Protein AF-A0A3B9BMM6-F1 (afdb_monomer_lite)

Radius of gyration: 14.78 Å; chains: 1; bounding box: 36×31×30 Å

Secondary structure (DSSP, 8-state):
-B-TTS-B---PPPHHHHHHHHHHHHHGGGG-SSTT---SSB-SSTTSB--HHHHHHHHHHHHHHTT--GGG--TTT--

pLDDT: mean 89.93, std 6.44, range [69.75, 97.75]

Foldseek 3Di:
DQDPPRDDDDDDDDPVRVVVLVVVVVCQVVQQPDPPDPDSAAHPDPVRGDDQVNVLVVQLVVCVVVVHPSVCDGPVNVD

Structure (mmCIF, N/CA/C/O backbone):
data_AF-A0A3B9BMM6-F1
#
_entry.id   AF-A0A3B9BMM6-F1
#
loop_
_atom_site.group_PDB
_atom_site.id
_atom_site.type_symbol
_atom_site.label_atom_id
_atom_site.label_alt_id
_atom_site.label_comp_id
_atom_site.label_asym_id
_atom_site.label_entity_id
_atom_site.label_seq_id
_atom_site.pdbx_PDB_ins_code
_atom_site.Cartn_x
_atom_site.Cartn_y
_atom_site.Cartn_z
_atom_site.occupancy
_atom_site.B_iso_or_equiv
_atom_site.auth_seq_id
_atom_site.auth_comp_id
_atom_site.auth_asym_id
_atom_site.auth_atom_id
_atom_site.pdbx_PDB_model_num
ATOM 1 N N . VAL A 1 1 ? -14.445 5.129 -4.048 1.00 79.00 1 VAL A N 1
ATOM 2 C CA . VAL A 1 1 ? -13.464 6.233 -3.872 1.00 79.00 1 VAL A CA 1
ATOM 3 C C . VAL A 1 1 ? -14.214 7.541 -3.734 1.00 79.00 1 VAL A C 1
ATOM 5 O O . VAL A 1 1 ? -14.997 7.859 -4.620 1.00 79.00 1 VAL A O 1
ATOM 8 N N . THR A 1 2 ? -13.995 8.288 -2.655 1.00 81.31 2 THR A N 1
ATOM 9 C CA . THR A 1 2 ? -14.623 9.603 -2.464 1.00 81.31 2 THR A CA 1
ATOM 10 C C . THR A 1 2 ? -13.778 10.671 -3.155 1.00 81.31 2 THR A C 1
ATOM 12 O O . THR A 1 2 ? -12.601 10.852 -2.842 1.00 81.31 2 THR A O 1
ATOM 15 N N . GLY A 1 3 ? -14.350 11.325 -4.163 1.00 79.31 3 GLY A N 1
ATOM 16 C CA . GLY A 1 3 ? -13.711 12.388 -4.932 1.00 79.31 3 GLY A CA 1
ATOM 17 C C . GLY A 1 3 ? -13.929 13.781 -4.337 1.00 79.31 3 GLY A C 1
ATOM 18 O O . GLY A 1 3 ? -14.544 13.958 -3.285 1.00 79.31 3 GLY A O 1
ATOM 19 N N . LYS A 1 4 ? -13.449 14.802 -5.058 1.00 79.06 4 LYS A N 1
ATOM 20 C CA . LYS A 1 4 ? -13.703 16.212 -4.727 1.00 79.06 4 LYS A CA 1
ATOM 21 C C . LYS A 1 4 ? -15.217 16.463 -4.641 1.00 79.06 4 LYS A C 1
ATOM 23 O O . LYS A 1 4 ? -15.956 16.084 -5.547 1.00 79.06 4 LYS A O 1
ATOM 28 N N . GLY A 1 5 ? -15.659 17.105 -3.560 1.00 84.50 5 GLY A N 1
ATOM 29 C CA . GLY A 1 5 ? -17.076 17.382 -3.302 1.00 84.50 5 GLY A CA 1
ATOM 30 C C . GLY A 1 5 ? -17.862 16.205 -2.715 1.00 84.50 5 GLY A C 1
ATOM 31 O O . GLY A 1 5 ? -19.077 16.182 -2.852 1.00 84.50 5 GLY A O 1
ATOM 32 N N . GLY A 1 6 ? -17.187 15.210 -2.126 1.00 83.62 6 GLY A N 1
ATOM 33 C CA . GLY A 1 6 ? -17.842 14.110 -1.406 1.00 83.62 6 GLY A CA 1
ATOM 34 C C . GLY A 1 6 ? -18.493 13.051 -2.298 1.00 83.62 6 GLY A C 1
ATOM 35 O O . GLY A 1 6 ? -19.094 12.115 -1.790 1.00 83.62 6 GLY A O 1
ATOM 36 N N . ARG A 1 7 ? -18.366 13.166 -3.626 1.00 87.06 7 ARG A N 1
ATOM 37 C CA . ARG A 1 7 ? -18.994 12.228 -4.563 1.00 87.06 7 ARG A CA 1
ATOM 38 C C . ARG A 1 7 ? -18.271 10.893 -4.572 1.00 87.06 7 ARG A C 1
ATOM 40 O O . ARG A 1 7 ? -17.049 10.842 -4.734 1.00 87.06 7 ARG A O 1
ATOM 47 N N . GLU A 1 8 ? -19.034 9.820 -4.482 1.00 92.81 8 GLU A N 1
ATOM 48 C CA . GLU A 1 8 ? -18.518 8.465 -4.601 1.00 92.81 8 GLU A CA 1
ATOM 49 C C . GLU A 1 8 ? -18.298 8.081 -6.067 1.00 92.81 8 GLU A C 1
ATOM 51 O O . GLU A 1 8 ? -19.001 8.527 -6.974 1.00 92.81 8 GLU A O 1
ATOM 56 N N . ARG A 1 9 ? -17.259 7.282 -6.308 1.00 91.75 9 ARG A N 1
ATOM 57 C CA . ARG A 1 9 ? -16.878 6.779 -7.631 1.00 91.75 9 ARG A CA 1
ATOM 58 C C . ARG A 1 9 ? -16.433 5.331 -7.508 1.00 91.75 9 ARG A C 1
ATOM 60 O O . ARG A 1 9 ? -15.685 4.998 -6.578 1.00 91.75 9 ARG A O 1
ATOM 67 N N . LEU A 1 10 ? -16.829 4.511 -8.474 1.00 90.31 10 LEU A N 1
ATOM 68 C CA . LEU A 1 10 ? -16.265 3.183 -8.680 1.00 90.31 10 LEU A CA 1
ATOM 69 C C . LEU A 1 10 ? -14.981 3.312 -9.501 1.00 90.31 10 LEU A C 1
ATOM 71 O O . LEU A 1 10 ? -14.927 4.070 -10.468 1.00 90.31 10 LEU A O 1
ATOM 75 N N . VAL A 1 11 ? -13.938 2.601 -9.080 1.00 90.31 11 VAL A N 1
ATOM 76 C CA . VAL A 1 11 ? -12.667 2.508 -9.804 1.00 90.31 11 VAL A CA 1
ATOM 77 C C . VAL A 1 11 ? -12.409 1.023 -10.030 1.00 90.31 11 VAL A C 1
ATOM 79 O O . VAL A 1 11 ? -12.296 0.300 -9.038 1.00 90.31 11 VAL A O 1
ATOM 82 N N . PRO A 1 12 ? -12.369 0.550 -11.287 1.00 92.94 12 PRO A N 1
ATOM 83 C CA . PRO A 1 12 ? -12.112 -0.853 -11.563 1.00 92.94 12 PRO A CA 1
ATOM 84 C C . PRO A 1 12 ? -10.689 -1.215 -11.134 1.00 92.94 12 PRO A C 1
ATOM 86 O O . PRO A 1 12 ? -9.740 -0.471 -11.386 1.00 92.94 12 PRO A O 1
ATOM 89 N N . LEU A 1 13 ? -10.553 -2.360 -10.472 1.00 93.56 13 LEU A N 1
ATOM 90 C CA . LEU A 1 13 ? -9.266 -2.943 -10.112 1.00 93.56 13 LEU A CA 1
ATOM 91 C C . LEU A 1 13 ? -8.875 -3.974 -11.172 1.00 93.56 13 LEU A C 1
ATOM 93 O O . LEU A 1 13 ? -9.724 -4.705 -11.679 1.00 93.56 13 LEU A O 1
ATOM 97 N N . SER A 1 14 ? -7.588 -4.035 -11.513 1.00 95.94 14 SER A N 1
ATOM 98 C CA . SER A 1 14 ? -7.086 -5.083 -12.401 1.00 95.94 14 SER A CA 1
ATOM 99 C C . SER A 1 14 ? -7.157 -6.454 -11.712 1.00 95.94 14 SER A C 1
ATOM 101 O O . SER A 1 14 ? -7.087 -6.521 -10.481 1.00 95.94 14 SER A O 1
ATOM 103 N N . PRO A 1 15 ? -7.211 -7.565 -12.471 1.00 97.38 15 PRO A N 1
ATOM 104 C CA . PRO A 1 15 ? -7.179 -8.907 -11.886 1.00 97.38 15 PRO A CA 1
ATOM 105 C C . PRO A 1 15 ? -5.975 -9.129 -10.958 1.00 97.38 15 PRO A C 1
ATOM 107 O O . PRO A 1 15 ? -6.114 -9.712 -9.886 1.00 97.38 15 PRO A O 1
ATOM 110 N N . ALA A 1 16 ? -4.807 -8.587 -11.323 1.00 96.56 16 ALA A N 1
ATOM 111 C CA . ALA A 1 16 ? -3.603 -8.646 -10.497 1.00 96.56 16 ALA A CA 1
ATOM 112 C C . ALA A 1 16 ? -3.760 -7.891 -9.164 1.00 96.56 16 ALA A C 1
ATOM 114 O O . ALA A 1 16 ? -3.302 -8.373 -8.129 1.00 96.56 16 ALA A O 1
ATOM 115 N N . ALA A 1 17 ? -4.431 -6.734 -9.166 1.00 95.00 17 ALA A N 1
ATOM 116 C CA . ALA A 1 17 ? -4.707 -5.981 -7.945 1.00 95.00 17 ALA A CA 1
ATOM 117 C C . ALA A 1 17 ? -5.698 -6.719 -7.031 1.00 95.00 17 ALA A C 1
ATOM 119 O O . ALA A 1 17 ? -5.498 -6.736 -5.817 1.00 95.00 17 ALA A O 1
ATOM 120 N N . CYS A 1 18 ? -6.721 -7.366 -7.601 1.00 96.88 18 CYS A N 1
ATOM 121 C CA . CYS A 1 18 ? -7.652 -8.202 -6.841 1.00 96.88 18 CYS A CA 1
ATOM 122 C C . CYS A 1 18 ? -6.930 -9.385 -6.183 1.00 96.88 18 CYS A C 1
ATOM 124 O O . CYS A 1 18 ? -7.014 -9.547 -4.971 1.00 96.88 18 CYS A O 1
ATOM 126 N N . ALA A 1 19 ? -6.129 -10.138 -6.943 1.00 97.75 19 ALA A N 1
ATOM 127 C CA . ALA A 1 19 ? -5.358 -11.261 -6.405 1.00 97.75 19 ALA A CA 1
ATOM 128 C C . ALA A 1 19 ? -4.377 -10.832 -5.295 1.00 97.75 19 ALA A C 1
ATOM 130 O O . ALA A 1 19 ? -4.241 -11.512 -4.276 1.00 97.75 19 ALA A O 1
ATOM 131 N N . ALA A 1 20 ? -3.704 -9.688 -5.458 1.00 96.62 20 ALA A N 1
ATOM 132 C CA . ALA A 1 20 ? -2.841 -9.134 -4.416 1.00 96.62 20 ALA A CA 1
ATOM 133 C C . ALA A 1 20 ? -3.634 -8.764 -3.150 1.00 96.62 20 ALA A C 1
ATOM 135 O O . ALA A 1 20 ? -3.171 -9.025 -2.037 1.00 96.62 20 ALA A O 1
ATOM 136 N N . LEU A 1 21 ? -4.833 -8.193 -3.310 1.00 96.69 21 LEU A N 1
ATOM 137 C CA . LEU A 1 21 ? -5.709 -7.845 -2.196 1.00 96.69 21 LEU A CA 1
ATOM 138 C C . LEU A 1 21 ? -6.216 -9.091 -1.459 1.00 96.69 21 LEU A C 1
ATOM 140 O O . LEU A 1 21 ? -6.159 -9.120 -0.231 1.00 96.69 21 LEU A O 1
ATOM 144 N N . ASP A 1 22 ? -6.633 -10.131 -2.178 1.00 97.00 22 ASP A N 1
ATOM 145 C CA . ASP A 1 22 ? -7.099 -11.389 -1.582 1.00 97.00 22 ASP A CA 1
ATOM 146 C C . ASP A 1 22 ? -6.003 -12.072 -0.760 1.00 97.00 22 ASP A C 1
ATOM 148 O O . ASP A 1 22 ? -6.250 -12.560 0.346 1.00 97.00 22 ASP A O 1
ATOM 152 N N . ASN A 1 23 ? -4.766 -12.058 -1.263 1.00 97.19 23 ASN A N 1
ATOM 153 C CA . ASN A 1 23 ? -3.612 -12.544 -0.512 1.00 97.19 23 ASN A CA 1
ATOM 154 C C . ASN A 1 23 ? -3.355 -11.686 0.730 1.00 97.19 23 ASN A C 1
ATOM 156 O O . ASN A 1 23 ? -3.166 -12.224 1.821 1.00 97.19 23 ASN A O 1
ATOM 160 N N . TYR A 1 24 ? -3.398 -10.359 0.592 1.00 95.38 24 TYR A N 1
ATOM 161 C CA . TYR A 1 24 ? -3.211 -9.437 1.710 1.00 95.38 24 TYR A CA 1
ATOM 162 C C . TYR A 1 24 ? -4.255 -9.628 2.819 1.00 95.38 24 TYR A C 1
ATOM 164 O O . TYR A 1 24 ? -3.900 -9.606 3.999 1.00 95.38 24 TYR A O 1
ATOM 172 N N . LEU A 1 25 ? -5.527 -9.851 2.474 1.00 94.88 25 LEU A N 1
ATOM 173 C CA . LEU A 1 25 ? -6.612 -10.001 3.449 1.00 94.88 25 LEU A CA 1
ATOM 174 C C . LEU A 1 25 ? -6.386 -11.15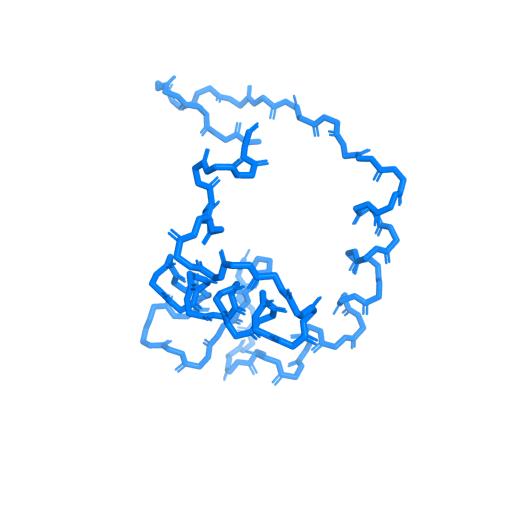9 4.432 1.00 94.88 25 LEU A C 1
ATOM 176 O O . LEU A 1 25 ? -6.852 -11.073 5.568 1.00 94.88 25 LEU A O 1
ATOM 180 N N . ARG A 1 26 ? -5.615 -12.183 4.043 1.00 95.44 26 ARG A N 1
ATOM 181 C CA . ARG A 1 26 ? -5.220 -13.299 4.922 1.00 95.44 26 ARG A CA 1
ATOM 182 C C . ARG A 1 26 ? -4.280 -12.858 6.046 1.00 95.44 26 ARG A C 1
ATOM 184 O O . ARG A 1 26 ? -4.390 -13.364 7.154 1.00 95.44 26 ARG A O 1
ATOM 191 N N . PHE A 1 27 ? -3.408 -11.887 5.771 1.00 92.56 27 PHE A N 1
ATOM 192 C CA . PHE A 1 27 ? -2.429 -11.335 6.720 1.00 92.56 27 PHE A CA 1
ATOM 193 C C . PHE A 1 27 ? -2.905 -10.039 7.385 1.00 92.56 27 PHE A C 1
ATOM 195 O O . PHE A 1 27 ? -2.325 -9.581 8.365 1.00 92.56 27 PHE A O 1
ATOM 202 N N . ARG A 1 28 ? -3.978 -9.415 6.876 1.00 92.81 28 ARG A N 1
ATOM 203 C CA . ARG A 1 28 ? -4.553 -8.183 7.439 1.00 92.81 28 ARG A CA 1
ATOM 204 C C . ARG A 1 28 ? -4.777 -8.244 8.965 1.00 92.81 28 ARG A C 1
ATOM 206 O O . ARG A 1 28 ? -4.540 -7.215 9.604 1.00 92.81 28 ARG A O 1
ATOM 213 N N . PRO A 1 29 ? -5.233 -9.361 9.573 1.00 90.25 29 PRO A N 1
ATOM 214 C CA . PRO A 1 29 ? -5.386 -9.460 11.027 1.00 90.25 29 PRO A CA 1
ATOM 215 C C . PRO A 1 29 ? -4.100 -9.170 11.813 1.00 90.25 29 PRO A C 1
ATOM 217 O O . PRO A 1 29 ? -4.178 -8.524 12.855 1.00 90.25 29 PRO A O 1
ATOM 220 N N . ASP A 1 30 ? -2.928 -9.518 11.279 1.00 90.25 30 ASP A N 1
ATOM 221 C CA . ASP A 1 30 ? -1.626 -9.369 11.955 1.00 90.25 30 ASP A CA 1
ATOM 222 C C . ASP A 1 30 ? -1.207 -7.902 12.143 1.00 90.25 30 ASP A C 1
ATOM 224 O O . ASP A 1 30 ? -0.338 -7.564 12.959 1.00 90.25 30 ASP A O 1
ATOM 228 N N . PHE A 1 31 ? -1.836 -7.007 11.380 1.00 87.19 31 PHE A N 1
ATOM 229 C CA . PHE A 1 31 ? -1.619 -5.564 11.431 1.00 87.19 31 PHE A CA 1
ATOM 230 C C . PHE A 1 31 ? -2.673 -4.829 12.270 1.00 87.19 31 PHE A C 1
ATOM 232 O O . PHE A 1 31 ? -2.534 -3.624 12.498 1.00 87.19 31 PHE A O 1
ATOM 239 N N . GLN A 1 32 ? -3.721 -5.516 12.739 1.00 81.62 32 GLN A N 1
ATOM 240 C CA . GLN A 1 32 ? -4.732 -4.914 13.606 1.00 81.62 32 GLN A CA 1
ATOM 241 C C . GLN A 1 32 ? -4.215 -4.827 15.042 1.00 81.62 32 GLN A C 1
ATOM 243 O O . GLN A 1 32 ? -3.880 -5.827 15.667 1.00 81.62 32 GLN A O 1
ATOM 248 N N . THR A 1 33 ? -4.175 -3.613 15.584 1.00 71.56 33 THR A N 1
ATOM 249 C CA . THR A 1 33 ? -3.825 -3.364 16.993 1.00 71.56 33 THR A CA 1
ATOM 250 C C . THR A 1 33 ? -5.038 -3.226 17.900 1.00 71.56 33 THR A C 1
ATOM 252 O O . THR A 1 33 ? -4.919 -3.401 19.107 1.00 71.56 33 THR A O 1
ATOM 255 N N . ALA A 1 34 ? -6.205 -2.929 17.329 1.00 69.75 34 ALA A N 1
ATOM 256 C CA . ALA A 1 34 ? -7.471 -2.810 18.032 1.00 69.75 34 ALA A CA 1
ATOM 257 C C . ALA A 1 34 ? -8.562 -3.552 17.254 1.00 69.75 34 ALA A C 1
ATOM 259 O O . ALA A 1 3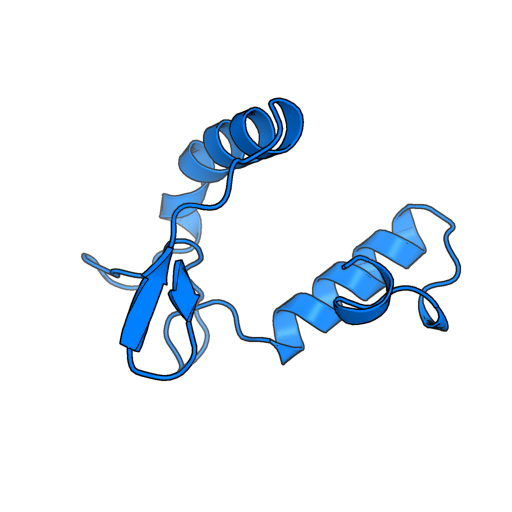4 ? -8.590 -3.516 16.019 1.00 69.75 34 ALA A O 1
ATOM 260 N N . LYS A 1 35 ? -9.473 -4.213 17.977 1.00 69.81 35 LYS A N 1
ATOM 261 C CA . LYS A 1 35 ? -10.659 -4.830 17.373 1.00 69.81 35 LYS A CA 1
ATOM 262 C C . LYS A 1 35 ? -11.509 -3.738 16.708 1.00 69.81 35 LYS A C 1
ATOM 264 O O . LYS A 1 35 ? -11.778 -2.715 17.327 1.00 69.81 35 LYS A O 1
ATOM 269 N N . GLY A 1 36 ? -11.940 -3.967 15.466 1.00 72.75 36 GLY A N 1
ATOM 270 C CA . GLY A 1 36 ? -12.928 -3.111 14.791 1.00 72.75 36 GLY A CA 1
ATOM 271 C C . GLY A 1 36 ? -12.380 -1.930 13.980 1.00 72.75 36 GLY A C 1
ATOM 272 O O . GLY A 1 36 ? -13.119 -0.988 13.716 1.00 72.75 36 GLY A O 1
ATOM 273 N N . THR A 1 37 ? -11.112 -1.945 13.554 1.00 84.69 37 THR A N 1
ATOM 274 C CA . THR A 1 37 ? -10.596 -0.902 12.646 1.00 84.69 37 THR A CA 1
ATOM 275 C C . THR A 1 37 ? -11.290 -0.924 11.276 1.00 84.69 37 THR A C 1
ATOM 277 O O . THR A 1 37 ? -11.292 -1.942 10.576 1.00 84.69 37 THR A O 1
ATOM 280 N N . ALA A 1 38 ? -11.836 0.229 10.874 1.00 88.00 38 ALA A N 1
ATOM 281 C CA . ALA A 1 38 ? -12.516 0.427 9.592 1.00 88.00 38 ALA A CA 1
ATOM 282 C C . ALA A 1 38 ? -11.553 0.554 8.393 1.00 88.00 38 ALA A C 1
ATOM 284 O O . ALA A 1 38 ? -11.983 0.557 7.241 1.00 88.00 38 ALA A O 1
ATOM 285 N N . PHE A 1 39 ? -10.243 0.675 8.632 1.00 92.06 39 PHE A N 1
ATOM 286 C CA . PHE A 1 39 ? -9.265 0.897 7.567 1.00 92.06 39 PHE A CA 1
ATOM 287 C C . PHE A 1 39 ? -8.865 -0.401 6.870 1.00 92.06 39 PHE A C 1
ATOM 289 O O . PHE A 1 39 ? -8.492 -1.366 7.531 1.00 92.06 39 PHE A O 1
ATOM 296 N N . LEU A 1 40 ? -8.839 -0.413 5.534 1.00 93.00 40 LEU A N 1
ATOM 297 C CA . LEU A 1 40 ? -8.379 -1.579 4.768 1.00 93.00 40 LEU A CA 1
ATOM 298 C C . LEU A 1 40 ? -6.921 -1.941 5.090 1.00 93.00 40 LEU A C 1
ATOM 300 O O . LEU A 1 40 ? -6.625 -3.117 5.264 1.00 93.00 40 LEU A O 1
ATOM 304 N N . PHE A 1 41 ? -6.061 -0.932 5.264 1.00 94.12 41 PHE A N 1
ATOM 305 C CA . PHE A 1 41 ? -4.649 -1.075 5.629 1.00 94.12 41 PHE A CA 1
ATOM 306 C C . PHE A 1 41 ? -4.386 -0.547 7.052 1.00 94.12 41 PHE A C 1
ATOM 308 O O . PHE A 1 41 ? -3.950 0.602 7.208 1.00 94.12 41 PHE A O 1
ATOM 315 N N . PRO A 1 42 ? -4.688 -1.330 8.106 1.00 93.94 42 PRO A N 1
ATOM 316 C CA . PRO A 1 42 ? -4.423 -0.928 9.481 1.00 93.94 42 PRO A CA 1
ATOM 317 C C . PRO A 1 42 ? -2.919 -0.891 9.779 1.00 93.94 42 PRO A C 1
ATOM 319 O O . PRO A 1 42 ? -2.105 -1.496 9.082 1.00 93.94 42 PRO A O 1
ATOM 322 N N . SER A 1 43 ? -2.538 -0.141 10.812 1.00 90.38 43 SER A N 1
ATOM 323 C CA . SER A 1 43 ? -1.146 -0.028 11.256 1.00 90.38 43 SER A CA 1
ATOM 324 C C . SER A 1 43 ? -1.073 0.228 12.756 1.00 90.38 43 SER A C 1
ATOM 326 O O . SER A 1 43 ? -1.985 0.813 13.335 1.00 90.38 43 SER A O 1
ATOM 328 N N . ARG A 1 44 ? 0.067 -0.129 13.363 1.00 86.19 44 ARG A N 1
ATOM 329 C CA . ARG A 1 44 ? 0.395 0.195 14.761 1.00 86.19 44 ARG A CA 1
ATOM 330 C C . ARG A 1 44 ? 0.714 1.679 14.988 1.00 86.19 44 ARG A C 1
ATOM 332 O O . ARG A 1 44 ? 0.941 2.088 16.120 1.00 86.19 44 ARG A O 1
ATOM 339 N N . ALA A 1 45 ? 0.779 2.481 13.923 1.00 84.94 45 ALA A N 1
ATOM 340 C CA . ALA A 1 45 ? 0.994 3.920 14.022 1.00 84.94 45 ALA A CA 1
ATOM 341 C C . ALA A 1 45 ? -0.142 4.608 14.799 1.00 84.94 45 ALA A C 1
ATOM 343 O O . ALA A 1 45 ? -1.277 4.138 14.805 1.00 84.94 45 ALA A O 1
ATOM 344 N N . ARG A 1 46 ? 0.138 5.784 15.377 1.00 84.69 46 ARG A N 1
ATOM 345 C CA . ARG A 1 46 ? -0.849 6.585 16.128 1.00 84.69 46 ARG A CA 1
ATOM 346 C C . ARG A 1 46 ? -2.124 6.900 15.330 1.00 84.69 46 ARG A C 1
ATOM 348 O O . ARG A 1 46 ? -3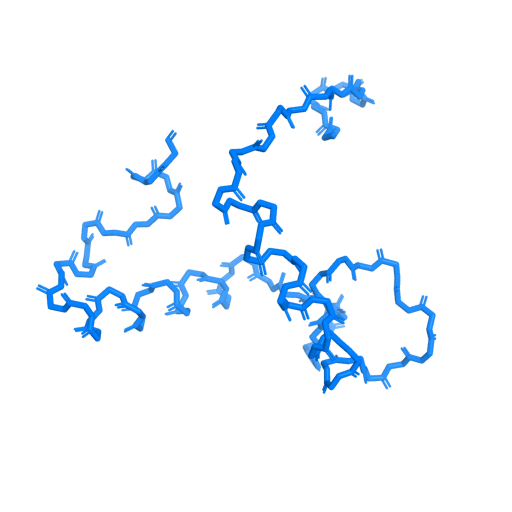.184 7.046 15.920 1.00 84.69 46 ARG A O 1
ATOM 355 N N . SER A 1 47 ? -2.031 6.991 14.002 1.00 86.75 47 SER A N 1
ATOM 356 C CA . SER A 1 47 ? -3.175 7.198 13.102 1.00 86.75 47 SER A CA 1
ATOM 357 C C . SER A 1 47 ? -4.074 5.966 12.935 1.00 86.75 47 SER A C 1
ATOM 359 O O . SER A 1 47 ? -5.133 6.076 12.330 1.00 86.75 47 SER A O 1
ATOM 361 N N . GLY A 1 48 ? -3.659 4.785 13.405 1.00 89.50 48 GLY A N 1
ATOM 362 C CA . GLY A 1 48 ? -4.413 3.530 13.285 1.00 89.50 48 GLY A CA 1
ATOM 363 C C . GLY A 1 48 ? -4.437 2.917 11.877 1.00 89.50 48 GLY A C 1
ATOM 364 O O . GLY A 1 48 ? -5.029 1.858 11.669 1.00 89.50 48 GLY A O 1
ATOM 365 N N . HIS A 1 49 ? -3.787 3.555 10.901 1.00 92.88 49 HIS A N 1
ATOM 366 C CA . HIS A 1 49 ? -3.718 3.107 9.511 1.00 92.88 49 HIS A CA 1
ATOM 367 C C . HIS A 1 49 ? -2.381 3.456 8.864 1.00 92.88 49 HIS A C 1
ATOM 369 O O . HIS A 1 49 ? -1.634 4.315 9.351 1.00 92.88 49 HIS A O 1
ATOM 375 N N . LEU A 1 50 ? -2.083 2.796 7.744 1.00 93.00 50 LEU A N 1
ATOM 376 C CA . LEU A 1 50 ? -0.891 3.072 6.953 1.00 93.00 50 LEU A CA 1
ATOM 377 C C . LEU A 1 50 ? -0.886 4.538 6.495 1.00 93.00 50 LEU A C 1
ATOM 379 O O . LEU A 1 50 ? -1.815 5.006 5.832 1.00 93.00 50 LEU A O 1
ATOM 383 N N . THR A 1 51 ? 0.149 5.282 6.881 1.00 93.25 51 THR A N 1
ATOM 384 C CA . THR A 1 51 ? 0.296 6.693 6.510 1.00 93.25 51 THR A CA 1
ATOM 385 C C . THR A 1 51 ? 0.892 6.822 5.115 1.00 93.25 51 THR A C 1
ATOM 387 O O . THR A 1 51 ? 1.639 5.954 4.660 1.00 93.25 51 THR A O 1
ATOM 390 N N . ARG A 1 52 ? 0.634 7.954 4.449 1.00 92.00 52 ARG A N 1
ATOM 391 C CA . ARG A 1 52 ? 1.251 8.269 3.150 1.00 92.00 52 ARG A CA 1
ATOM 392 C C . ARG A 1 52 ? 2.780 8.206 3.212 1.00 92.00 52 ARG A C 1
ATOM 394 O O . ARG A 1 52 ? 3.401 7.674 2.302 1.00 92.00 52 ARG A O 1
ATOM 401 N N . HIS A 1 53 ? 3.373 8.741 4.280 1.00 91.38 53 HIS A N 1
ATOM 402 C CA . HIS A 1 53 ? 4.824 8.752 4.445 1.00 91.38 53 HIS A CA 1
ATOM 403 C C . HIS A 1 53 ? 5.386 7.332 4.568 1.00 91.38 53 HIS A C 1
ATOM 405 O O . HIS A 1 53 ? 6.325 6.987 3.856 1.00 91.38 53 HIS A O 1
ATOM 411 N N . ARG A 1 54 ? 4.772 6.470 5.398 1.00 93.25 54 ARG A N 1
ATOM 412 C CA . ARG A 1 54 ? 5.229 5.078 5.519 1.00 93.25 54 ARG A CA 1
ATOM 413 C C . ARG A 1 54 ? 5.012 4.296 4.224 1.00 93.25 54 ARG A C 1
ATOM 415 O O . ARG A 1 54 ? 5.882 3.521 3.849 1.00 93.25 54 ARG A O 1
ATOM 422 N N . PHE A 1 55 ? 3.908 4.533 3.516 1.00 93.56 55 PHE A N 1
ATOM 423 C CA . PHE A 1 55 ? 3.681 3.946 2.193 1.00 93.56 55 PHE A CA 1
ATOM 424 C C . PHE A 1 55 ? 4.787 4.331 1.197 1.00 93.56 55 PHE A C 1
ATOM 426 O O . PHE A 1 55 ? 5.316 3.461 0.513 1.00 93.56 55 PHE A O 1
ATOM 433 N N . ALA A 1 56 ? 5.188 5.607 1.151 1.00 92.25 56 ALA A N 1
ATOM 434 C CA . ALA A 1 56 ? 6.278 6.061 0.285 1.00 92.25 56 ALA A CA 1
ATOM 435 C C . ALA A 1 56 ? 7.630 5.416 0.645 1.00 92.25 56 ALA A C 1
ATOM 437 O O . ALA A 1 56 ? 8.390 5.058 -0.251 1.00 92.25 56 ALA A O 1
ATOM 438 N N . GLN A 1 57 ? 7.910 5.217 1.939 1.00 92.94 57 GLN A N 1
ATOM 439 C CA . GLN A 1 57 ? 9.106 4.497 2.391 1.00 92.94 57 GLN A CA 1
ATOM 440 C C . GLN A 1 57 ? 9.094 3.033 1.934 1.00 92.94 57 GLN A C 1
ATOM 442 O O . GLN A 1 57 ? 10.058 2.601 1.312 1.00 92.94 57 GLN A O 1
ATOM 447 N N . ILE A 1 58 ? 7.989 2.308 2.154 1.00 94.25 58 ILE A N 1
ATOM 448 C CA . ILE A 1 58 ? 7.830 0.913 1.702 1.00 94.25 58 ILE A CA 1
ATOM 449 C C . ILE A 1 58 ? 8.011 0.820 0.184 1.00 94.25 58 ILE A C 1
ATOM 451 O O . ILE A 1 58 ? 8.709 -0.060 -0.309 1.00 94.25 58 ILE A O 1
ATOM 455 N N . LEU A 1 59 ? 7.423 1.750 -0.571 1.00 94.19 59 LEU A N 1
ATOM 456 C CA . LEU A 1 59 ? 7.564 1.776 -2.022 1.00 94.19 59 LEU A CA 1
ATOM 457 C C . LEU A 1 59 ? 9.023 1.992 -2.458 1.00 94.19 59 LEU A C 1
ATOM 459 O O . LEU A 1 59 ? 9.488 1.336 -3.388 1.00 94.19 59 LEU A O 1
ATOM 463 N N . SER A 1 60 ? 9.753 2.882 -1.780 1.00 93.12 60 SER A N 1
ATOM 464 C CA . SER A 1 60 ? 11.180 3.090 -2.044 1.00 93.12 60 SER A CA 1
ATOM 465 C C . SER A 1 60 ? 12.016 1.860 -1.675 1.00 93.12 60 SER A C 1
ATOM 467 O O . SER A 1 60 ? 12.949 1.538 -2.405 1.00 93.12 60 SER A O 1
ATOM 469 N N . GLU A 1 61 ? 11.700 1.175 -0.572 1.00 95.25 61 GLU A N 1
ATOM 470 C CA . GLU A 1 61 ? 12.353 -0.076 -0.155 1.00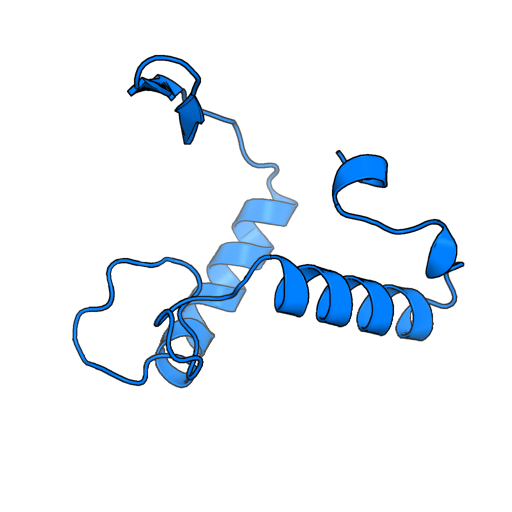 95.25 61 GLU A CA 1
ATOM 471 C C . GLU A 1 61 ? 12.154 -1.168 -1.229 1.00 95.25 61 GLU A C 1
ATOM 473 O O . GLU A 1 61 ? 13.123 -1.787 -1.670 1.00 95.25 61 GLU A O 1
ATOM 478 N N . LEU A 1 62 ? 10.925 -1.332 -1.735 1.00 95.31 62 LEU A N 1
ATOM 479 C CA . LEU A 1 62 ? 10.598 -2.275 -2.813 1.00 95.31 62 LEU A CA 1
ATOM 480 C C . LEU A 1 62 ? 11.300 -1.936 -4.132 1.00 95.31 62 LEU A C 1
ATOM 482 O O . LEU A 1 62 ? 11.780 -2.831 -4.822 1.00 95.31 62 LEU A O 1
ATOM 486 N N . ALA A 1 63 ? 11.391 -0.651 -4.483 1.00 95.00 63 ALA A N 1
ATOM 487 C CA . ALA A 1 63 ? 12.111 -0.216 -5.676 1.00 95.00 63 ALA A CA 1
ATOM 488 C C . ALA A 1 63 ? 13.590 -0.626 -5.628 1.00 95.00 63 ALA A C 1
ATOM 490 O O . ALA A 1 63 ? 14.116 -1.121 -6.621 1.00 95.00 63 ALA A O 1
ATOM 491 N N . ILE A 1 64 ? 14.239 -0.468 -4.470 1.00 95.81 64 ILE A N 1
ATOM 492 C CA . ILE A 1 64 ? 15.632 -0.889 -4.268 1.00 95.81 64 ILE A CA 1
ATOM 493 C C . ILE A 1 64 ? 15.756 -2.408 -4.422 1.00 95.81 64 ILE A C 1
ATOM 495 O O . ILE A 1 64 ? 16.629 -2.874 -5.150 1.00 95.81 64 ILE A O 1
ATOM 499 N N . GLN A 1 65 ? 14.862 -3.176 -3.792 1.00 96.44 65 GLN A N 1
ATOM 500 C CA . GLN A 1 65 ? 14.863 -4.643 -3.881 1.00 96.44 65 GLN A CA 1
ATOM 501 C C . GLN A 1 65 ? 14.642 -5.153 -5.310 1.00 96.44 65 GLN A C 1
ATOM 503 O O . GLN A 1 65 ? 15.222 -6.161 -5.701 1.00 96.44 65 GLN A O 1
ATOM 508 N N . ALA A 1 66 ? 13.845 -4.439 -6.104 1.00 95.44 66 ALA A N 1
ATOM 509 C CA . ALA A 1 66 ? 13.598 -4.755 -7.506 1.00 95.44 66 ALA A CA 1
ATOM 510 C C . ALA A 1 66 ? 14.717 -4.279 -8.459 1.00 95.44 66 ALA A C 1
ATOM 512 O O . ALA A 1 66 ? 14.584 -4.439 -9.671 1.00 95.44 66 ALA A O 1
ATOM 513 N N . GLY A 1 67 ? 15.793 -3.660 -7.953 1.00 95.50 67 GLY A N 1
ATOM 514 C CA . GLY A 1 67 ? 16.871 -3.104 -8.782 1.00 95.50 67 GLY A CA 1
ATOM 515 C C . GLY A 1 67 ? 16.458 -1.868 -9.590 1.00 95.50 67 GLY A C 1
ATOM 516 O O . GLY A 1 67 ? 17.085 -1.534 -10.594 1.00 95.50 67 GLY A O 1
ATOM 517 N N . LEU A 1 68 ? 15.390 -1.184 -9.175 1.00 93.56 68 LEU A N 1
ATOM 518 C CA . LEU A 1 68 ? 14.842 -0.023 -9.863 1.00 93.56 68 LEU A CA 1
ATOM 519 C C . LEU A 1 68 ? 15.371 1.292 -9.263 1.00 93.56 68 LEU A C 1
ATOM 521 O O . LEU A 1 68 ? 15.679 1.370 -8.069 1.00 93.56 68 LEU A O 1
ATOM 525 N N . PRO A 1 69 ? 15.437 2.381 -10.054 1.00 91.44 69 PRO A N 1
ATOM 526 C CA . PRO A 1 69 ? 15.893 3.677 -9.565 1.00 91.44 69 PRO A CA 1
ATOM 527 C C . PRO A 1 69 ? 14.873 4.283 -8.587 1.00 91.44 69 PRO A C 1
ATOM 529 O O . PRO A 1 69 ? 13.971 5.019 -8.987 1.00 91.44 69 PRO A O 1
ATOM 532 N N . HIS A 1 70 ? 15.043 4.017 -7.290 1.00 88.44 70 HIS A N 1
ATOM 533 C CA . HIS A 1 70 ? 14.087 4.389 -6.238 1.00 88.44 70 HIS A CA 1
ATOM 534 C C . HIS A 1 70 ? 13.730 5.887 -6.211 1.00 88.44 70 HIS A C 1
ATOM 536 O O . HIS A 1 70 ? 12.585 6.243 -5.962 1.00 88.44 70 HIS A O 1
ATOM 542 N N . ARG A 1 71 ? 14.669 6.779 -6.569 1.00 87.69 71 ARG A N 1
ATOM 543 C CA . ARG A 1 71 ? 14.426 8.235 -6.669 1.00 87.69 71 ARG A CA 1
ATOM 544 C C . ARG A 1 71 ? 13.414 8.623 -7.753 1.00 87.69 71 ARG A C 1
ATOM 546 O O . ARG A 1 71 ? 12.873 9.722 -7.701 1.00 87.69 71 ARG A O 1
ATOM 553 N N . LYS A 1 72 ? 13.176 7.750 -8.735 1.00 89.06 72 LYS A N 1
ATOM 554 C CA . LYS A 1 72 ? 12.191 7.941 -9.812 1.00 89.06 72 LYS A CA 1
ATOM 555 C C . LYS A 1 72 ? 10.853 7.256 -9.514 1.00 89.06 72 LYS A C 1
ATOM 557 O O . LYS A 1 72 ? 9.879 7.479 -10.233 1.00 89.06 72 LYS A O 1
ATOM 562 N N . ILE A 1 73 ? 10.783 6.441 -8.462 1.00 89.44 73 ILE A N 1
ATOM 563 C CA . ILE A 1 73 ? 9.588 5.679 -8.100 1.00 89.44 73 ILE A CA 1
ATOM 564 C C . ILE A 1 73 ? 8.904 6.357 -6.921 1.00 89.44 73 ILE A C 1
ATOM 566 O O . ILE A 1 73 ? 9.431 6.458 -5.818 1.00 89.44 73 ILE A O 1
ATOM 570 N N . SER A 1 74 ? 7.694 6.833 -7.172 1.00 87.50 74 SER A N 1
ATOM 571 C CA . SER A 1 74 ? 6.842 7.496 -6.200 1.00 87.50 74 SER A CA 1
ATOM 572 C C . SER A 1 74 ? 5.380 7.191 -6.528 1.00 87.50 74 SER A C 1
ATOM 574 O O . SER A 1 74 ? 5.070 6.825 -7.663 1.00 87.50 74 SER A O 1
ATOM 576 N N . PRO A 1 75 ? 4.443 7.405 -5.590 1.00 87.38 75 PRO A N 1
ATOM 577 C CA . PRO A 1 75 ? 3.024 7.218 -5.879 1.00 87.38 75 PRO A CA 1
ATOM 578 C C . PRO A 1 75 ? 2.523 8.076 -7.050 1.00 87.38 75 PRO A C 1
ATOM 580 O O . PRO A 1 75 ? 1.566 7.701 -7.710 1.00 87.38 75 PRO A O 1
ATOM 583 N N . HIS A 1 76 ? 3.155 9.226 -7.301 1.00 87.19 76 HIS A N 1
ATOM 584 C CA . HIS A 1 76 ? 2.787 10.122 -8.396 1.00 87.19 76 HIS A CA 1
ATOM 585 C C . HIS A 1 76 ? 3.335 9.667 -9.748 1.00 87.19 76 HIS A C 1
ATOM 587 O O . HIS A 1 76 ? 2.675 9.892 -10.750 1.00 87.19 76 HIS A O 1
ATOM 593 N N . THR A 1 77 ? 4.512 9.037 -9.780 1.00 87.62 77 THR A N 1
ATOM 594 C CA . THR A 1 77 ? 5.114 8.534 -11.026 1.00 87.62 77 THR A CA 1
ATOM 595 C C . THR A 1 77 ? 4.564 7.173 -11.446 1.00 87.62 77 THR A C 1
ATOM 597 O O . THR A 1 77 ? 4.696 6.808 -12.606 1.00 87.62 77 THR A O 1
ATOM 600 N N . LEU A 1 78 ? 3.942 6.434 -10.519 1.00 82.94 78 LEU A N 1
ATOM 601 C CA . LEU A 1 78 ? 3.233 5.178 -10.794 1.00 82.94 78 LEU A CA 1
ATOM 602 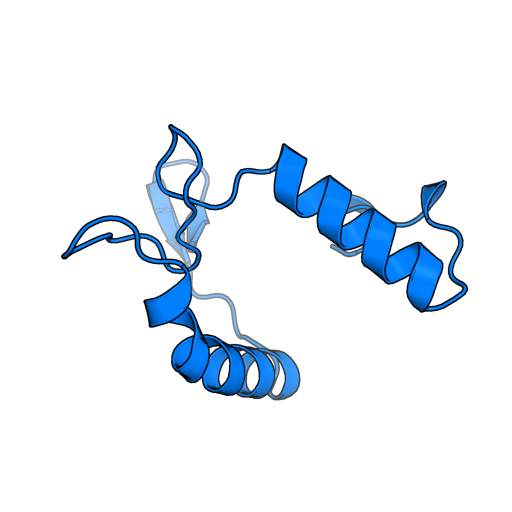C C . LEU A 1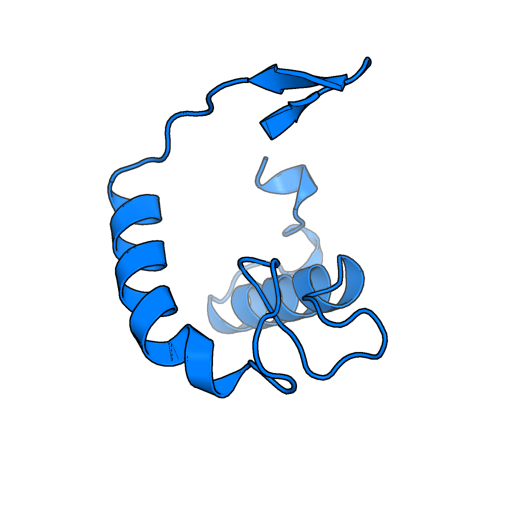 78 ? 1.749 5.355 -11.140 1.00 82.94 78 LEU A C 1
ATOM 604 O O . LEU A 1 78 ? 1.108 4.385 -11.538 1.00 82.94 78 LEU A O 1
ATOM 608 N N . ARG A 1 79 ? 1.192 6.543 -10.898 1.00 82.19 79 ARG A N 1
ATOM 609 C CA . ARG A 1 79 ? -0.212 6.848 -11.173 1.00 82.19 79 ARG A CA 1
ATOM 610 C C . ARG A 1 79 ? -0.420 7.129 -12.652 1.00 82.19 79 ARG A C 1
ATOM 612 O O . ARG A 1 79 ? -1.485 6.700 -13.143 1.00 82.19 79 ARG A O 1
#

Sequence (79 aa):
VTGKGGRERLVPLSPAACAALDNYLRFRPDFQTAKGTAFLFPSRARSGHLTRHRFAQILSELAIQAGLPHRKISPHTLR